Protein AF-A0A210PXT1-F1 (afdb_monomer)

Sequence (101 aa):
MAHCMPWRAMYTRAWRTLQIRGLINPQAPVPDSPDMTMDMLFHEAVKVSDPARVSEYKHRFLIGMYRTLDKQLLERFRQYVLPDCRLFGYDDRPSYLFDRI

pLDDT: mean 89.42, std 8.66, range [41.44, 97.38]

Mean predicted aligned error: 5.88 Å

Structure (mmCIF, N/CA/C/O backbone):
data_AF-A0A210PXT1-F1
#
_entry.id   AF-A0A210PXT1-F1
#
loop_
_atom_site.group_PDB
_atom_site.id
_atom_site.type_symbol
_atom_site.label_atom_id
_atom_site.label_alt_id
_atom_site.label_c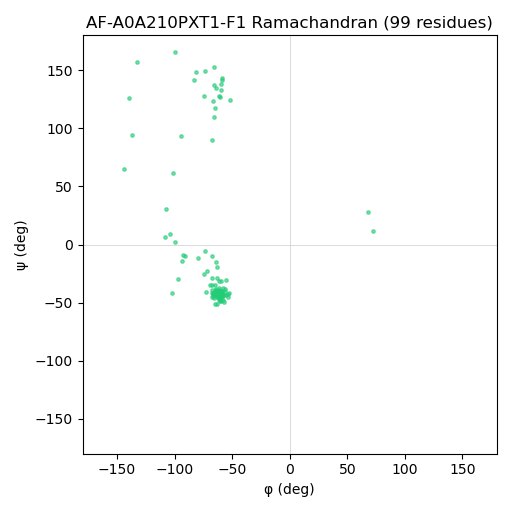omp_id
_atom_site.label_asym_id
_atom_site.label_entity_id
_atom_site.label_seq_id
_atom_site.pdbx_PDB_ins_code
_atom_site.Cartn_x
_atom_site.Cartn_y
_atom_site.Cartn_z
_atom_site.occupancy
_atom_site.B_iso_or_equiv
_atom_site.auth_seq_id
_atom_site.auth_comp_id
_atom_site.auth_asym_id
_atom_site.auth_atom_id
_atom_site.pdbx_PDB_model_num
ATOM 1 N N . MET A 1 1 ? -15.775 -12.189 -30.165 1.00 41.44 1 MET A N 1
ATOM 2 C CA . MET A 1 1 ? -14.307 -12.050 -30.276 1.00 41.44 1 MET A CA 1
ATOM 3 C C . MET A 1 1 ? -13.784 -11.631 -28.914 1.00 41.44 1 MET A C 1
ATOM 5 O O . MET A 1 1 ? -14.243 -10.617 -28.405 1.00 41.44 1 MET A O 1
ATOM 9 N N . ALA A 1 2 ? -12.938 -12.438 -28.272 1.00 55.09 2 ALA A N 1
ATOM 10 C CA . ALA A 1 2 ? -12.368 -12.076 -26.977 1.00 55.09 2 ALA A CA 1
ATOM 11 C C . ALA A 1 2 ? -11.477 -10.838 -27.160 1.00 55.09 2 ALA A C 1
ATOM 13 O O . ALA A 1 2 ? -10.512 -10.884 -27.920 1.00 55.09 2 ALA A O 1
ATOM 14 N N . HIS A 1 3 ? -11.820 -9.723 -26.513 1.00 60.50 3 HIS A N 1
ATOM 15 C CA . HIS A 1 3 ? -10.947 -8.554 -26.447 1.00 60.50 3 HIS A CA 1
ATOM 16 C C . HIS A 1 3 ? -9.721 -8.918 -25.603 1.00 60.50 3 HIS A C 1
ATOM 18 O O . HIS A 1 3 ? -9.730 -8.785 -24.380 1.00 60.50 3 HIS A O 1
ATOM 24 N N . CYS A 1 4 ? -8.677 -9.433 -26.250 1.00 78.31 4 CYS A N 1
ATOM 25 C CA . CYS A 1 4 ? -7.404 -9.682 -25.590 1.00 78.31 4 CYS A CA 1
ATOM 26 C C . CYS A 1 4 ? -6.797 -8.349 -25.136 1.00 78.31 4 CYS A C 1
ATOM 28 O O .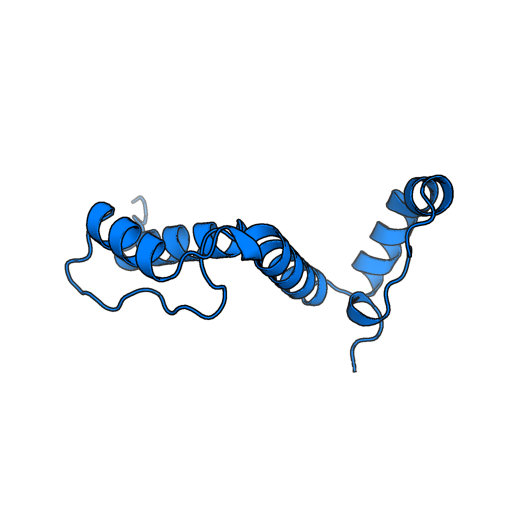 CYS A 1 4 ? -6.798 -7.354 -25.863 1.00 78.31 4 CYS A O 1
ATOM 30 N N . MET A 1 5 ? -6.300 -8.333 -23.904 1.00 83.69 5 MET A N 1
ATOM 31 C CA . MET A 1 5 ? -5.643 -7.174 -23.313 1.00 83.69 5 MET A CA 1
ATOM 32 C C . MET A 1 5 ? -4.328 -6.861 -24.039 1.00 83.69 5 MET A C 1
ATOM 34 O O . MET A 1 5 ? -3.554 -7.790 -24.264 1.00 83.69 5 MET A O 1
ATOM 38 N N . PRO A 1 6 ? -4.008 -5.586 -24.333 1.00 87.31 6 PRO A N 1
ATOM 39 C CA . PRO A 1 6 ? -2.681 -5.222 -24.825 1.00 87.31 6 PRO A CA 1
ATOM 40 C C . PRO A 1 6 ? -1.587 -5.628 -23.827 1.00 87.31 6 PRO A C 1
ATOM 42 O O . PRO A 1 6 ? -1.756 -5.428 -22.620 1.00 87.31 6 PRO A O 1
ATOM 45 N N . TRP A 1 7 ? -0.436 -6.115 -24.303 1.00 85.56 7 TRP A N 1
ATOM 46 C CA . TRP A 1 7 ? 0.644 -6.573 -23.414 1.00 85.56 7 TRP A CA 1
ATOM 47 C C . TRP A 1 7 ? 1.125 -5.514 -22.429 1.00 85.56 7 TRP A C 1
ATOM 49 O O . TRP A 1 7 ? 1.287 -5.794 -21.243 1.00 85.56 7 TRP A O 1
ATOM 59 N N . ARG A 1 8 ? 1.229 -4.260 -22.869 1.00 86.25 8 ARG A N 1
ATOM 60 C CA . ARG A 1 8 ? 1.583 -3.140 -21.987 1.00 86.25 8 ARG A CA 1
ATOM 61 C C . ARG A 1 8 ? 0.614 -2.983 -20.809 1.00 86.25 8 ARG A C 1
ATOM 63 O O . ARG A 1 8 ? 1.040 -2.694 -19.690 1.00 86.25 8 ARG A O 1
ATOM 70 N N . ALA A 1 9 ? -0.681 -3.208 -21.034 1.00 88.50 9 ALA A N 1
ATOM 71 C CA . ALA A 1 9 ? -1.682 -3.161 -19.971 1.00 88.50 9 ALA A CA 1
ATOM 72 C C . ALA A 1 9 ? -1.527 -4.337 -18.990 1.00 88.50 9 ALA A C 1
ATOM 74 O O . ALA A 1 9 ? -1.700 -4.144 -17.785 1.00 88.50 9 ALA A O 1
ATOM 75 N N . MET A 1 10 ? -1.131 -5.522 -19.470 1.00 89.38 10 MET A N 1
ATOM 76 C CA . MET A 1 10 ? -0.781 -6.659 -18.610 1.00 89.38 10 MET A CA 1
ATOM 77 C C . MET A 1 10 ? 0.436 -6.343 -17.727 1.00 89.38 10 MET A C 1
ATOM 79 O O . MET A 1 10 ? 0.346 -6.487 -16.507 1.00 89.38 10 MET A O 1
ATOM 83 N N . TYR A 1 11 ? 1.541 -5.852 -18.298 1.00 91.19 11 TYR A N 1
ATOM 84 C CA . TYR A 1 11 ? 2.746 -5.508 -17.528 1.00 91.19 11 TYR A CA 1
ATOM 85 C C . TYR A 1 11 ? 2.487 -4.397 -16.508 1.00 91.19 11 TYR A C 1
ATOM 87 O O . TYR A 1 11 ? 2.906 -4.495 -15.356 1.00 91.19 11 TYR A O 1
ATOM 95 N N . THR A 1 12 ? 1.695 -3.390 -16.885 1.00 91.44 12 THR A N 1
ATOM 96 C CA . THR A 1 12 ? 1.259 -2.329 -15.965 1.00 91.44 12 THR A CA 1
ATOM 97 C C . THR A 1 12 ? 0.496 -2.905 -14.772 1.00 91.44 12 THR A C 1
ATOM 99 O O . THR A 1 12 ? 0.730 -2.507 -13.631 1.00 91.44 12 THR A O 1
ATOM 102 N N . ARG A 1 13 ? -0.400 -3.874 -15.000 1.00 91.62 13 ARG A N 1
ATOM 103 C CA . ARG A 1 13 ? -1.136 -4.553 -13.922 1.00 91.62 13 ARG A CA 1
ATOM 104 C C . ARG A 1 13 ? -0.225 -5.395 -13.038 1.00 91.62 13 ARG A C 1
ATOM 106 O O . ARG A 1 13 ? -0.387 -5.365 -11.817 1.00 91.62 13 ARG A O 1
ATOM 113 N N . ALA A 1 14 ? 0.726 -6.120 -13.624 1.00 92.94 14 ALA A N 1
ATOM 114 C CA . ALA A 1 14 ? 1.712 -6.885 -12.868 1.00 92.94 14 ALA A CA 1
ATOM 115 C C . ALA A 1 14 ? 2.541 -5.961 -11.961 1.00 92.94 14 ALA A C 1
ATOM 117 O O . ALA A 1 14 ? 2.600 -6.187 -10.753 1.00 92.94 14 ALA A O 1
ATOM 118 N N . TRP A 1 15 ? 3.061 -4.855 -12.501 1.00 94.75 15 TRP A N 1
ATOM 119 C CA . TRP A 1 15 ? 3.795 -3.845 -11.733 1.00 94.75 15 TRP A CA 1
ATOM 120 C C . TRP A 1 15 ? 2.962 -3.254 -10.596 1.00 94.75 15 TRP A C 1
ATOM 122 O O . TRP A 1 15 ? 3.395 -3.220 -9.445 1.00 94.75 15 TRP A O 1
ATOM 132 N N . ARG A 1 16 ? 1.718 -2.854 -10.891 1.00 92.38 16 ARG A N 1
ATOM 133 C CA . ARG A 1 16 ? 0.793 -2.344 -9.873 1.00 92.38 16 ARG A CA 1
ATOM 134 C C . ARG A 1 16 ? 0.572 -3.372 -8.776 1.00 92.38 16 ARG A C 1
ATOM 136 O O . ARG A 1 16 ? 0.645 -3.010 -7.612 1.00 92.38 16 ARG A O 1
ATOM 143 N N . THR A 1 17 ? 0.391 -4.645 -9.119 1.00 93.25 17 THR A N 1
ATOM 144 C CA . THR A 1 17 ? 0.219 -5.729 -8.139 1.00 93.25 17 THR A CA 1
ATOM 145 C C . THR A 1 17 ? 1.417 -5.841 -7.193 1.00 93.25 17 THR A C 1
ATOM 147 O O . THR A 1 17 ? 1.224 -6.020 -5.990 1.00 93.25 17 THR A O 1
ATOM 150 N N . LEU A 1 18 ? 2.644 -5.687 -7.700 1.00 93.50 18 LEU A N 1
ATOM 151 C CA . LEU A 1 18 ? 3.849 -5.658 -6.865 1.00 93.50 18 LEU A CA 1
ATOM 152 C C . LEU A 1 18 ? 3.848 -4.453 -5.908 1.00 93.50 18 LEU A C 1
ATOM 154 O O . LEU A 1 18 ? 4.178 -4.617 -4.733 1.00 93.50 18 LEU A O 1
ATOM 158 N N . GLN A 1 19 ? 3.395 -3.280 -6.367 1.00 92.94 19 GLN A N 1
ATOM 159 C CA . GLN A 1 19 ? 3.226 -2.089 -5.519 1.00 92.94 19 GLN A CA 1
ATOM 160 C C . GLN A 1 19 ? 2.164 -2.298 -4.431 1.00 92.94 19 GLN A C 1
ATOM 162 O O . GLN A 1 19 ? 2.414 -1.967 -3.276 1.00 92.94 19 GLN A O 1
ATOM 167 N N . ILE A 1 20 ? 1.011 -2.900 -4.762 1.00 90.81 20 ILE A N 1
ATOM 168 C CA . ILE A 1 20 ? -0.057 -3.208 -3.784 1.00 90.81 20 ILE A CA 1
ATOM 169 C C . ILE A 1 20 ? 0.475 -4.109 -2.668 1.00 90.81 20 ILE A C 1
ATOM 171 O O . ILE A 1 20 ? 0.158 -3.931 -1.493 1.00 90.81 20 ILE A O 1
ATOM 175 N N . ARG A 1 21 ? 1.293 -5.097 -3.042 1.00 90.94 21 ARG A N 1
ATOM 176 C CA . ARG A 1 21 ? 1.898 -6.046 -2.102 1.00 90.94 21 ARG A CA 1
ATOM 177 C C . ARG A 1 21 ? 3.031 -5.432 -1.273 1.00 90.94 21 ARG A C 1
ATOM 179 O O . ARG A 1 21 ? 3.525 -6.105 -0.375 1.00 90.94 21 ARG A O 1
ATOM 186 N N . GLY A 1 22 ? 3.423 -4.189 -1.557 1.00 91.81 22 GLY A N 1
ATOM 187 C CA . GLY A 1 22 ? 4.535 -3.500 -0.907 1.00 91.81 22 GLY A CA 1
ATOM 188 C C . GLY A 1 22 ? 5.911 -4.022 -1.320 1.00 91.81 22 GLY A C 1
ATOM 189 O O . GLY A 1 22 ? 6.894 -3.681 -0.679 1.00 91.81 22 GLY A O 1
ATOM 190 N N . LEU A 1 23 ? 6.001 -4.852 -2.365 1.00 92.81 23 LEU A N 1
ATOM 191 C CA . LEU A 1 23 ? 7.261 -5.483 -2.782 1.00 92.81 23 LEU A CA 1
ATOM 192 C C . LEU A 1 23 ? 8.201 -4.505 -3.486 1.00 92.81 23 LEU A C 1
ATOM 194 O O . LEU A 1 23 ? 9.412 -4.699 -3.482 1.00 92.81 23 LEU A O 1
ATOM 198 N N . ILE A 1 24 ? 7.638 -3.462 -4.089 1.00 93.31 24 ILE A N 1
ATOM 199 C CA . ILE A 1 24 ? 8.384 -2.412 -4.771 1.00 93.31 24 ILE A CA 1
ATOM 200 C C . ILE A 1 24 ? 7.867 -1.043 -4.352 1.00 93.31 24 ILE A C 1
ATOM 202 O O . ILE A 1 24 ? 6.713 -0.905 -3.934 1.00 93.31 24 ILE A O 1
ATOM 206 N N . ASN A 1 25 ? 8.718 -0.029 -4.494 1.00 90.38 25 ASN A N 1
ATOM 207 C CA . ASN A 1 25 ? 8.389 1.347 -4.150 1.00 90.38 25 ASN A CA 1
ATOM 208 C C . ASN A 1 25 ? 7.065 1.803 -4.827 1.00 90.38 25 ASN A C 1
ATOM 210 O O . ASN A 1 25 ? 6.950 1.754 -6.060 1.00 90.38 25 ASN A O 1
ATOM 214 N N . PRO A 1 26 ? 6.060 2.291 -4.064 1.00 88.12 26 PRO A N 1
ATOM 215 C CA . PRO A 1 26 ? 4.770 2.714 -4.616 1.00 88.12 26 PRO A CA 1
ATOM 216 C C . PRO A 1 26 ? 4.852 3.902 -5.588 1.00 88.12 26 PRO A C 1
ATOM 218 O O . PRO A 1 26 ? 3.914 4.135 -6.349 1.00 88.12 26 PRO A O 1
ATOM 221 N N . GLN A 1 27 ? 5.946 4.670 -5.552 1.00 88.75 27 GLN A N 1
ATOM 222 C CA . GLN A 1 27 ? 6.211 5.788 -6.461 1.00 88.75 27 GLN A CA 1
ATOM 223 C C . GLN A 1 27 ? 7.028 5.383 -7.694 1.00 88.75 27 GLN A C 1
ATOM 225 O O . GLN A 1 27 ? 7.165 6.195 -8.607 1.00 88.75 27 GLN A O 1
ATOM 230 N N . ALA A 1 28 ? 7.561 4.159 -7.750 1.00 91.75 28 ALA A N 1
ATOM 231 C CA . ALA A 1 28 ? 8.347 3.723 -8.897 1.00 91.75 28 ALA A CA 1
ATOM 232 C C . ALA A 1 28 ? 7.457 3.629 -10.154 1.00 91.75 28 ALA A C 1
ATOM 234 O O . ALA A 1 28 ? 6.436 2.924 -10.132 1.00 91.75 28 ALA A O 1
ATOM 235 N N . PRO A 1 29 ? 7.798 4.330 -11.249 1.00 91.56 29 PRO A N 1
ATOM 236 C CA . PRO A 1 29 ? 7.052 4.214 -12.491 1.00 91.56 29 PRO A CA 1
ATOM 237 C C . PRO A 1 29 ? 7.213 2.806 -13.070 1.00 91.56 29 PRO A C 1
ATOM 239 O O . PRO A 1 29 ? 8.219 2.139 -12.836 1.00 91.56 29 PRO A O 1
ATOM 242 N N . VAL A 1 30 ? 6.214 2.361 -13.836 1.00 90.31 30 VAL A N 1
ATOM 243 C CA . VAL A 1 30 ? 6.385 1.170 -14.681 1.00 90.31 30 VAL A CA 1
ATOM 244 C C . VAL A 1 30 ? 7.533 1.476 -15.648 1.00 90.31 30 VAL A C 1
ATOM 246 O O . VAL A 1 30 ? 7.520 2.572 -16.218 1.00 90.31 30 VAL A O 1
ATOM 249 N N . PRO A 1 31 ? 8.508 0.573 -15.845 1.00 89.38 31 PRO A N 1
ATOM 250 C CA . PRO A 1 31 ? 9.595 0.847 -16.772 1.00 89.38 31 PRO A CA 1
ATOM 251 C C . PRO A 1 31 ? 9.035 1.084 -18.183 1.00 89.38 31 PRO A C 1
ATOM 253 O O . PRO A 1 31 ? 8.099 0.406 -18.614 1.00 89.38 31 PRO A O 1
ATOM 256 N N . ASP A 1 32 ? 9.565 2.075 -18.895 1.00 82.38 32 ASP A N 1
ATOM 257 C CA . ASP A 1 32 ? 9.070 2.420 -20.227 1.00 82.38 32 ASP A CA 1
ATOM 258 C C . ASP A 1 32 ? 9.914 1.706 -21.283 1.00 82.38 32 ASP A C 1
ATOM 260 O O . ASP A 1 32 ? 10.995 2.156 -21.655 1.00 82.38 32 ASP A O 1
ATOM 264 N N . SER A 1 33 ? 9.454 0.529 -21.707 1.00 81.44 33 SER A N 1
ATOM 265 C CA . SER A 1 33 ? 10.109 -0.254 -22.753 1.00 81.44 33 SER A CA 1
ATOM 266 C C . SER A 1 33 ? 9.063 -0.870 -23.688 1.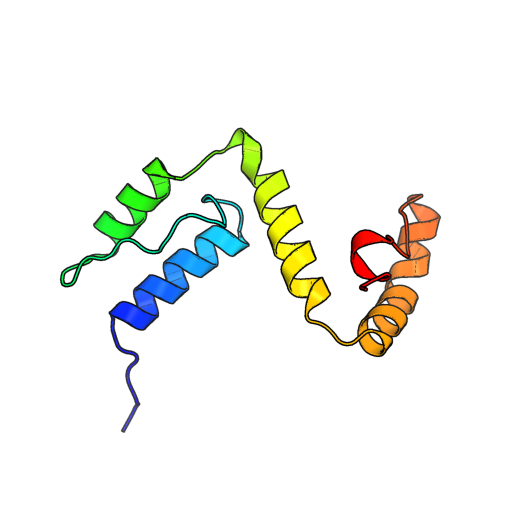00 81.44 33 SER A C 1
ATOM 268 O O . SER A 1 33 ? 8.141 -1.536 -23.202 1.00 81.44 33 SER A O 1
ATOM 270 N N . PRO A 1 34 ? 9.169 -0.649 -25.013 1.00 72.69 34 PRO A N 1
ATOM 271 C CA . PRO A 1 34 ? 8.229 -1.198 -25.990 1.00 72.69 34 PRO A CA 1
ATOM 272 C C . PRO A 1 34 ? 8.317 -2.729 -26.110 1.00 72.69 34 PRO A C 1
ATOM 274 O O . PRO A 1 34 ? 7.291 -3.362 -26.343 1.00 72.69 34 PRO A O 1
ATOM 277 N N . ASP A 1 35 ? 9.492 -3.314 -25.850 1.00 82.50 35 ASP A N 1
ATOM 278 C CA . ASP A 1 35 ? 9.770 -4.758 -25.956 1.00 82.50 35 ASP A CA 1
ATOM 279 C C . ASP A 1 35 ? 9.924 -5.428 -24.581 1.00 82.50 35 ASP A C 1
ATOM 281 O O . ASP A 1 35 ? 10.685 -6.378 -24.391 1.00 82.50 35 ASP A O 1
ATOM 285 N N . MET A 1 36 ? 9.218 -4.903 -23.581 1.00 84.44 36 MET A N 1
ATOM 286 C CA . MET A 1 36 ? 9.295 -5.407 -22.217 1.00 84.44 36 MET A CA 1
ATOM 287 C C . MET A 1 36 ? 8.852 -6.870 -22.122 1.00 84.44 36 MET A C 1
ATOM 289 O O . MET A 1 36 ? 7.733 -7.219 -22.490 1.00 84.44 36 MET A O 1
ATOM 293 N N . THR A 1 37 ? 9.700 -7.704 -21.525 1.00 89.19 37 THR A N 1
ATOM 294 C CA . THR A 1 37 ? 9.356 -9.070 -21.113 1.00 89.19 37 THR A CA 1
ATOM 295 C C . THR A 1 37 ? 9.043 -9.129 -19.614 1.00 89.19 37 THR A C 1
ATOM 297 O O . THR A 1 37 ? 9.354 -8.204 -18.858 1.00 89.19 37 THR A O 1
ATOM 300 N N . MET A 1 38 ? 8.441 -10.233 -19.149 1.00 86.00 38 MET A N 1
ATOM 301 C CA . MET A 1 38 ? 8.215 -10.443 -17.708 1.00 86.00 38 MET A CA 1
ATOM 302 C C . MET A 1 38 ? 9.528 -10.489 -16.917 1.00 86.00 38 MET A C 1
ATOM 304 O O . MET A 1 38 ? 9.587 -9.945 -15.818 1.00 86.00 38 MET A O 1
ATOM 308 N N . ASP A 1 39 ? 10.582 -11.086 -17.473 1.00 90.44 39 ASP A N 1
ATOM 309 C CA . ASP A 1 39 ? 11.879 -11.189 -16.796 1.00 90.44 39 ASP A CA 1
ATOM 310 C C . ASP A 1 39 ? 12.533 -9.817 -16.631 1.00 90.44 39 ASP A C 1
ATOM 312 O O . ASP A 1 39 ? 13.029 -9.489 -15.553 1.00 90.44 39 ASP A O 1
ATOM 316 N N . MET A 1 40 ? 12.457 -8.970 -17.664 1.00 90.56 40 MET A N 1
ATOM 317 C CA . MET A 1 40 ? 12.906 -7.579 -17.578 1.00 90.56 40 MET A CA 1
ATOM 318 C C . MET A 1 40 ? 12.103 -6.801 -16.531 1.00 90.56 40 MET A C 1
ATOM 320 O O . MET A 1 40 ? 12.690 -6.083 -15.725 1.00 90.56 40 MET A O 1
ATOM 324 N N . LEU A 1 41 ? 10.777 -6.983 -16.489 1.00 91.62 41 LEU A N 1
ATOM 325 C CA . LEU A 1 41 ? 9.922 -6.358 -15.477 1.00 91.62 41 LEU A CA 1
ATOM 326 C C . LEU A 1 41 ? 10.343 -6.765 -14.058 1.00 91.62 41 LEU A C 1
ATOM 328 O O . LEU A 1 41 ? 10.433 -5.910 -13.179 1.00 91.62 41 LEU A O 1
ATOM 332 N N . PHE A 1 42 ? 10.609 -8.052 -13.820 1.00 90.88 42 PHE A N 1
ATOM 333 C CA . PHE A 1 42 ? 11.057 -8.524 -12.510 1.00 90.88 42 PHE A CA 1
ATOM 334 C C . PHE A 1 42 ? 12.454 -8.023 -12.160 1.00 90.88 42 PHE A C 1
ATOM 336 O O . PHE A 1 42 ? 12.681 -7.631 -11.019 1.00 90.88 42 PHE A O 1
ATOM 343 N N . HIS A 1 43 ? 13.368 -7.973 -13.126 1.00 92.88 43 HIS A N 1
ATOM 344 C CA . HIS A 1 43 ? 14.693 -7.406 -12.912 1.00 92.88 43 HIS A CA 1
ATOM 345 C C . HIS A 1 43 ? 14.615 -5.934 -12.482 1.00 92.88 43 HIS A C 1
ATOM 347 O O . HIS A 1 43 ? 15.253 -5.539 -11.506 1.00 92.88 43 HIS A O 1
ATOM 353 N N . GLU A 1 44 ? 13.775 -5.135 -13.144 1.00 93.69 44 GLU A N 1
ATOM 354 C CA . GLU A 1 44 ? 13.513 -3.753 -12.731 1.00 93.69 44 GLU A CA 1
ATOM 355 C C . GLU A 1 44 ? 12.832 -3.680 -11.361 1.00 93.69 44 GLU A C 1
ATOM 357 O O . GLU A 1 44 ? 13.188 -2.836 -10.541 1.00 93.69 44 GLU A O 1
ATOM 362 N N . ALA A 1 45 ? 11.907 -4.597 -11.064 1.00 92.88 45 ALA A N 1
ATOM 363 C CA . ALA A 1 45 ? 11.248 -4.664 -9.765 1.00 92.88 45 ALA A CA 1
ATOM 364 C C . ALA A 1 45 ? 12.251 -4.886 -8.622 1.00 92.88 45 ALA A C 1
ATOM 366 O O . ALA A 1 45 ? 12.124 -4.242 -7.584 1.00 92.88 45 ALA A O 1
ATOM 367 N N . VAL A 1 46 ? 13.275 -5.729 -8.810 1.00 93.12 46 VAL A N 1
ATOM 368 C CA . VAL A 1 46 ? 14.327 -5.931 -7.798 1.00 93.12 46 VAL A CA 1
ATOM 369 C C . VAL A 1 46 ? 15.070 -4.625 -7.502 1.00 93.12 46 VAL A C 1
ATOM 371 O O . VAL A 1 46 ? 15.292 -4.311 -6.333 1.00 93.12 46 VAL A O 1
ATOM 374 N N . LYS A 1 47 ? 15.392 -3.822 -8.524 1.00 93.19 47 LYS A N 1
ATOM 375 C CA . LYS A 1 47 ? 16.126 -2.550 -8.353 1.00 93.19 47 LYS A CA 1
ATOM 376 C C . LYS A 1 47 ? 15.378 -1.534 -7.494 1.00 93.19 47 LYS A C 1
ATOM 378 O O . LYS A 1 47 ? 16.005 -0.731 -6.813 1.00 93.19 47 LYS A O 1
ATOM 383 N N . VAL A 1 48 ? 14.048 -1.556 -7.545 1.00 92.75 48 VAL A N 1
ATOM 384 C CA . VAL A 1 48 ? 13.178 -0.643 -6.787 1.00 92.75 48 VAL A CA 1
ATOM 385 C C . VAL A 1 48 ? 12.522 -1.308 -5.572 1.00 92.75 48 VAL A C 1
ATOM 387 O O . VAL A 1 48 ? 11.619 -0.725 -4.960 1.00 92.75 48 VAL A O 1
ATOM 390 N N . SER A 1 49 ? 12.937 -2.533 -5.244 1.00 91.75 49 SER A N 1
ATOM 391 C CA . SER A 1 49 ? 12.479 -3.257 -4.063 1.00 91.75 49 SER A CA 1
ATOM 392 C C . SER A 1 49 ? 13.263 -2.827 -2.830 1.00 91.75 49 SER A C 1
ATOM 394 O O . SER A 1 49 ? 14.469 -2.597 -2.887 1.00 91.75 49 SER A O 1
ATOM 396 N N . ASP 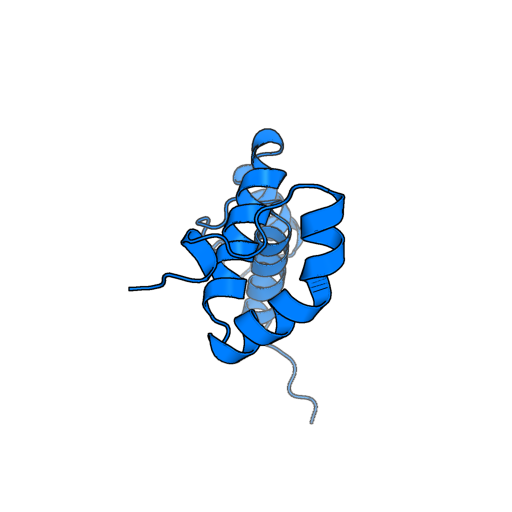A 1 50 ? 12.561 -2.731 -1.707 1.00 93.56 50 ASP A N 1
ATOM 397 C CA . ASP A 1 50 ? 13.165 -2.471 -0.404 1.00 93.56 50 ASP A CA 1
ATOM 398 C C . ASP A 1 50 ? 12.507 -3.399 0.629 1.00 93.56 50 ASP A C 1
ATOM 400 O O . ASP A 1 50 ? 11.432 -3.081 1.156 1.00 93.56 50 ASP A O 1
ATOM 404 N N . PRO A 1 51 ? 13.112 -4.572 0.904 1.00 90.75 51 PRO A N 1
ATOM 405 C CA . PRO A 1 51 ? 12.570 -5.550 1.842 1.00 90.75 51 PRO A CA 1
ATOM 406 C C . PRO A 1 51 ? 12.310 -4.985 3.244 1.00 90.75 51 PRO A C 1
ATOM 408 O O . PRO A 1 51 ? 11.371 -5.421 3.911 1.00 90.75 51 PRO A O 1
ATOM 411 N N . ALA A 1 52 ? 13.094 -3.995 3.684 1.00 94.69 52 ALA A N 1
ATOM 412 C CA . ALA A 1 52 ? 12.936 -3.387 5.002 1.00 94.69 52 ALA A CA 1
ATOM 413 C C . ALA A 1 52 ? 11.675 -2.509 5.093 1.00 94.69 52 ALA A C 1
ATOM 415 O O . ALA A 1 52 ? 11.142 -2.297 6.182 1.00 94.69 52 ALA A O 1
ATOM 416 N N . ARG A 1 53 ? 11.162 -2.030 3.953 1.00 93.44 53 ARG A N 1
ATOM 417 C CA . ARG A 1 53 ? 10.027 -1.096 3.877 1.00 93.44 53 ARG A CA 1
ATOM 418 C C . ARG A 1 53 ? 8.740 -1.724 3.361 1.00 93.44 53 ARG A C 1
ATOM 420 O O . ARG A 1 53 ? 7.744 -1.021 3.205 1.00 93.44 53 ARG A O 1
ATOM 427 N N . VAL A 1 54 ? 8.702 -3.043 3.164 1.00 93.25 54 VAL A N 1
ATOM 428 C CA . VAL A 1 54 ? 7.514 -3.748 2.642 1.00 93.25 54 VAL A CA 1
ATOM 429 C C . VAL A 1 54 ? 6.260 -3.444 3.462 1.00 93.25 54 VAL A C 1
ATOM 431 O O . VAL A 1 54 ? 5.207 -3.137 2.900 1.00 93.25 54 VAL A O 1
ATOM 434 N N . SER A 1 55 ? 6.374 -3.487 4.795 1.00 91.88 55 SER A N 1
ATOM 435 C CA . SER A 1 55 ? 5.257 -3.185 5.698 1.00 91.88 55 SER A CA 1
ATOM 436 C C . SER A 1 55 ? 4.768 -1.743 5.533 1.00 91.88 55 SER A C 1
ATOM 438 O O . SER A 1 55 ? 3.570 -1.504 5.380 1.00 91.88 55 SER A O 1
ATOM 440 N N . GLU A 1 56 ? 5.699 -0.788 5.465 1.00 94.25 56 GLU A N 1
ATOM 441 C CA . GLU A 1 56 ? 5.408 0.633 5.258 1.00 94.25 56 GLU A CA 1
ATOM 442 C C . GLU A 1 56 ? 4.709 0.874 3.911 1.00 94.25 56 GLU A C 1
ATOM 444 O O . GLU A 1 56 ? 3.674 1.539 3.848 1.00 94.25 56 GLU A O 1
ATOM 449 N N . TYR A 1 57 ? 5.236 0.302 2.826 1.00 93.62 57 TYR A N 1
ATOM 450 C CA . TYR A 1 57 ? 4.685 0.452 1.480 1.00 93.62 57 TYR A CA 1
ATOM 451 C C . TYR A 1 57 ? 3.284 -0.134 1.371 1.00 93.62 57 TYR A C 1
ATOM 453 O O . TYR A 1 57 ? 2.378 0.528 0.856 1.00 93.62 57 TYR A O 1
ATOM 461 N N . LYS A 1 58 ? 3.083 -1.338 1.914 1.00 91.81 58 LYS A N 1
ATOM 462 C CA . LYS A 1 58 ? 1.769 -1.976 1.973 1.00 91.81 58 LYS A CA 1
ATOM 463 C C . LYS A 1 58 ? 0.788 -1.133 2.787 1.00 91.81 58 LYS A C 1
ATOM 465 O O . LYS A 1 58 ? -0.332 -0.899 2.336 1.00 91.81 58 LYS A O 1
ATOM 470 N N . HIS A 1 59 ? 1.205 -0.641 3.952 1.00 90.50 59 HIS A N 1
ATOM 471 C CA . HIS A 1 59 ? 0.373 0.197 4.812 1.00 90.50 59 HIS A CA 1
ATOM 472 C C . HIS A 1 59 ? -0.049 1.492 4.104 1.00 90.50 59 HIS A C 1
ATOM 474 O O . HIS A 1 59 ? -1.239 1.799 4.029 1.00 90.50 59 HIS A O 1
ATOM 480 N N . ARG A 1 60 ? 0.902 2.206 3.489 1.00 89.94 60 ARG A N 1
ATOM 481 C CA . ARG A 1 60 ? 0.635 3.432 2.726 1.00 89.94 60 ARG A CA 1
ATOM 482 C C . ARG A 1 60 ? -0.315 3.187 1.555 1.00 89.94 60 ARG A C 1
ATOM 484 O O . ARG A 1 60 ? -1.203 4.004 1.309 1.00 89.94 60 ARG A O 1
ATOM 491 N N . PHE A 1 61 ? -0.143 2.076 0.842 1.00 89.12 61 PHE A N 1
ATOM 492 C CA . PHE A 1 61 ? -1.015 1.720 -0.272 1.00 89.12 61 PHE A CA 1
ATOM 493 C C . PHE A 1 61 ? -2.445 1.428 0.196 1.00 89.12 61 PHE A C 1
ATOM 495 O O . PHE A 1 61 ? -3.397 1.963 -0.371 1.00 89.12 61 PHE A O 1
ATOM 502 N N . LEU A 1 62 ? -2.600 0.643 1.267 1.00 88.62 62 LEU A N 1
ATOM 503 C CA . LEU A 1 62 ? -3.905 0.355 1.862 1.00 88.62 62 LEU A CA 1
ATOM 504 C C . LEU A 1 62 ? -4.597 1.632 2.342 1.00 88.62 62 LEU A C 1
ATOM 506 O O . LEU A 1 62 ? -5.773 1.816 2.044 1.00 88.62 62 LEU A O 1
ATOM 510 N N . ILE A 1 63 ? -3.877 2.545 3.003 1.00 90.31 63 ILE A N 1
ATOM 511 C CA . ILE A 1 63 ? -4.426 3.857 3.372 1.00 90.31 63 ILE A CA 1
ATOM 512 C C . ILE A 1 63 ? -4.925 4.594 2.131 1.00 90.31 63 ILE A C 1
ATOM 514 O O . ILE A 1 63 ? -6.056 5.072 2.121 1.00 90.31 63 ILE A O 1
ATOM 518 N N . GLY A 1 64 ? -4.107 4.665 1.078 1.00 88.19 64 GLY A N 1
ATOM 519 C CA . GLY A 1 64 ? -4.484 5.299 -0.184 1.00 88.19 64 GLY A CA 1
ATOM 520 C C . GLY A 1 64 ? -5.763 4.708 -0.782 1.00 88.19 64 GLY A C 1
ATOM 521 O O . GLY A 1 64 ? -6.645 5.461 -1.182 1.00 88.19 64 GLY A O 1
ATOM 522 N N . MET A 1 65 ? -5.898 3.380 -0.774 1.00 88.00 65 MET A N 1
ATOM 523 C CA . MET A 1 65 ? -7.110 2.689 -1.220 1.00 88.00 65 MET A CA 1
ATOM 524 C C . MET A 1 65 ? -8.323 2.997 -0.346 1.00 88.00 65 MET A C 1
ATOM 526 O O . MET A 1 65 ? -9.368 3.370 -0.861 1.00 88.00 65 MET A O 1
ATOM 530 N N . TYR A 1 66 ? -8.217 2.855 0.975 1.00 90.38 66 TYR A N 1
ATOM 531 C CA . TYR A 1 66 ? -9.351 3.126 1.859 1.00 90.38 66 TYR A CA 1
ATOM 532 C C . TYR A 1 66 ? -9.777 4.592 1.785 1.00 90.38 66 TYR A C 1
ATOM 534 O O . TYR A 1 66 ? -10.964 4.884 1.910 1.00 90.38 66 TYR A O 1
ATOM 542 N N . ARG A 1 67 ? -8.840 5.503 1.479 1.00 89.75 67 ARG A N 1
ATOM 543 C CA . ARG A 1 67 ? -9.108 6.919 1.203 1.00 89.75 67 ARG A CA 1
ATOM 544 C C . ARG A 1 67 ? -9.894 7.192 -0.083 1.00 89.75 67 ARG A C 1
ATOM 546 O O . ARG A 1 67 ? -10.320 8.328 -0.262 1.00 89.75 67 ARG A O 1
ATOM 553 N N . THR A 1 68 ? -10.119 6.215 -0.959 1.00 89.75 68 THR A N 1
ATOM 554 C CA . THR A 1 68 ? -11.013 6.385 -2.120 1.00 89.75 68 THR A CA 1
ATOM 555 C C . THR A 1 68 ? -12.444 5.939 -1.840 1.00 89.75 68 THR A C 1
ATOM 557 O O . THR A 1 68 ? -13.346 6.286 -2.598 1.00 89.75 68 THR A O 1
ATOM 560 N N . LEU A 1 69 ? -12.679 5.204 -0.747 1.00 90.25 69 LEU A N 1
ATOM 561 C CA . LEU A 1 69 ? -14.018 4.757 -0.373 1.00 90.25 69 LEU A CA 1
ATOM 562 C C . LEU A 1 69 ? -14.861 5.913 0.166 1.00 90.25 69 LEU A C 1
ATOM 564 O O . LEU A 1 69 ? -14.337 6.828 0.809 1.00 90.25 69 LEU A O 1
ATOM 568 N N . ASP A 1 70 ? -16.172 5.826 -0.049 1.00 92.50 70 ASP A N 1
ATOM 569 C CA . ASP A 1 70 ? -17.152 6.736 0.539 1.00 92.50 70 ASP A CA 1
ATOM 570 C C . ASP A 1 70 ? -17.096 6.718 2.081 1.00 92.50 70 ASP A C 1
ATOM 572 O O . ASP A 1 70 ? -16.887 5.675 2.711 1.00 92.50 70 ASP A O 1
ATOM 576 N N . LYS A 1 71 ? -17.303 7.886 2.698 1.00 90.88 71 LYS A N 1
ATOM 577 C CA . LYS A 1 71 ? -17.205 8.049 4.154 1.00 90.88 71 LYS A CA 1
ATOM 578 C C . LYS A 1 71 ? -18.280 7.250 4.891 1.00 90.88 71 LYS A C 1
ATOM 580 O O . LYS A 1 71 ? -17.974 6.648 5.917 1.00 90.88 71 LYS A O 1
ATOM 585 N N . GLN A 1 72 ? -19.511 7.196 4.381 1.00 92.50 72 GLN A N 1
ATOM 586 C CA . GLN A 1 72 ? -20.574 6.410 5.016 1.00 92.50 72 GLN A CA 1
ATOM 587 C C . GLN A 1 72 ? -20.276 4.912 4.925 1.00 92.50 72 GLN A C 1
ATOM 589 O O . GLN A 1 72 ? -20.586 4.157 5.846 1.00 92.50 72 GLN A O 1
ATOM 594 N N . LEU A 1 73 ? -19.663 4.457 3.828 1.00 93.50 73 LEU A N 1
ATOM 595 C CA . LEU A 1 73 ? -19.193 3.077 3.719 1.00 93.50 73 LEU A CA 1
ATOM 596 C C . LEU A 1 73 ? -18.099 2.760 4.750 1.00 93.50 73 LEU A C 1
ATOM 598 O O . LEU A 1 73 ? -18.180 1.716 5.395 1.00 93.50 73 LEU A O 1
ATOM 602 N N . LEU A 1 74 ? -17.128 3.654 4.953 1.00 93.19 74 LEU A N 1
ATOM 603 C CA . LEU A 1 74 ? -16.104 3.475 5.988 1.00 93.19 74 LEU A CA 1
ATOM 604 C C . LEU A 1 74 ? -16.689 3.454 7.403 1.00 93.19 74 LEU A C 1
ATOM 606 O O . LEU A 1 74 ? -16.308 2.601 8.198 1.00 93.19 74 LEU A O 1
ATOM 610 N N . GLU A 1 75 ? -17.635 4.341 7.718 1.00 94.31 75 GLU A N 1
ATOM 611 C CA . GLU A 1 75 ? -18.303 4.349 9.029 1.00 94.31 75 GLU A CA 1
ATOM 612 C C . GLU A 1 75 ? -19.129 3.072 9.254 1.00 94.31 75 GLU A C 1
ATOM 614 O O . GLU A 1 75 ? -19.154 2.541 10.363 1.00 94.31 75 GLU A O 1
ATOM 619 N N . ARG A 1 76 ? -19.750 2.510 8.206 1.00 94.81 76 ARG A N 1
ATOM 620 C CA . ARG A 1 76 ? -20.408 1.193 8.290 1.00 94.81 76 ARG A CA 1
ATOM 621 C C . ARG A 1 76 ? -19.410 0.065 8.516 1.00 94.81 76 ARG A C 1
ATOM 623 O O . ARG A 1 76 ? -19.652 -0.796 9.355 1.00 94.81 76 ARG A O 1
ATOM 630 N N . PHE A 1 77 ? -18.291 0.069 7.796 1.00 93.44 77 PHE A N 1
ATOM 631 C CA . PHE A 1 77 ? -17.238 -0.927 7.982 1.00 93.44 77 PHE A CA 1
ATOM 632 C C . PHE A 1 77 ? -16.644 -0.868 9.394 1.00 93.44 77 PHE A C 1
ATOM 634 O O . PHE A 1 77 ? -16.443 -1.906 10.018 1.00 93.44 77 PHE A O 1
ATOM 641 N N . ARG A 1 78 ? -16.459 0.339 9.941 1.00 94.81 78 ARG A N 1
ATOM 642 C CA . ARG A 1 78 ? -16.037 0.547 11.329 1.00 94.81 78 ARG A CA 1
ATOM 643 C C . ARG A 1 78 ? -16.935 -0.192 12.320 1.00 94.81 78 ARG A C 1
ATOM 645 O O . ARG A 1 78 ? -16.411 -0.825 13.224 1.00 94.81 78 ARG A O 1
ATOM 652 N N . GLN A 1 79 ? -18.259 -0.175 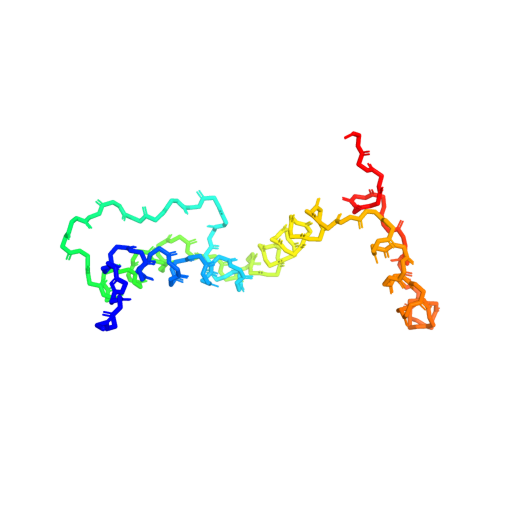12.137 1.00 96.56 79 GLN A N 1
ATOM 653 C CA . GLN A 1 79 ? -19.174 -0.904 13.031 1.00 96.56 79 GLN A CA 1
ATOM 654 C C . GLN A 1 79 ? -18.909 -2.415 13.055 1.00 96.56 79 GLN A C 1
ATOM 656 O O . GLN A 1 79 ? -19.102 -3.046 14.089 1.00 96.56 79 GLN A O 1
ATOM 661 N N . TYR A 1 80 ? -18.446 -2.988 11.941 1.00 95.62 80 TYR A N 1
ATOM 662 C CA . TYR A 1 80 ? -18.130 -4.412 11.847 1.00 95.62 80 TYR A CA 1
ATOM 663 C C . TYR A 1 80 ? -16.851 -4.780 12.612 1.00 95.62 80 TYR A C 1
ATOM 665 O O . TYR A 1 80 ? -16.818 -5.800 13.289 1.00 95.62 80 TYR A O 1
ATOM 673 N N . VAL A 1 81 ? -15.814 -3.938 12.539 1.00 94.69 81 VAL A N 1
ATOM 674 C CA . VAL A 1 81 ? -14.508 -4.193 13.184 1.00 94.69 81 VAL A CA 1
ATOM 675 C C . VAL A 1 81 ? -14.401 -3.634 14.606 1.00 94.69 81 VAL A C 1
ATOM 677 O O . VAL A 1 81 ? -13.455 -3.944 15.323 1.00 94.69 81 VAL A O 1
ATOM 680 N N . LEU A 1 82 ? -15.370 -2.822 15.041 1.00 96.44 82 LEU A N 1
ATOM 681 C CA . LEU A 1 82 ? -15.378 -2.165 16.349 1.00 96.44 82 LEU A CA 1
ATOM 682 C C . LEU A 1 82 ? -15.186 -3.123 17.542 1.00 96.44 82 LEU A C 1
ATOM 684 O O . LEU A 1 82 ? -14.442 -2.749 18.454 1.00 96.44 82 LEU A O 1
ATOM 688 N N . PRO A 1 83 ? -15.811 -4.322 17.588 1.00 97.12 83 PRO A N 1
ATOM 689 C CA . PRO A 1 83 ? -15.580 -5.265 18.682 1.00 97.12 83 PRO A CA 1
ATOM 690 C C . PRO A 1 83 ? -14.109 -5.675 18.788 1.00 97.12 83 PRO A C 1
ATOM 692 O O . PRO A 1 83 ? -13.542 -5.626 19.878 1.00 97.12 83 PRO A O 1
ATOM 695 N N . ASP A 1 84 ? -13.480 -5.984 17.652 1.00 97.31 84 ASP A N 1
ATOM 696 C CA . ASP A 1 84 ? -12.075 -6.383 17.589 1.00 97.31 84 ASP A CA 1
ATOM 697 C C . ASP A 1 84 ? -11.163 -5.210 17.957 1.00 97.31 84 ASP A C 1
ATOM 699 O O . ASP A 1 84 ? -10.262 -5.355 18.781 1.00 97.31 84 A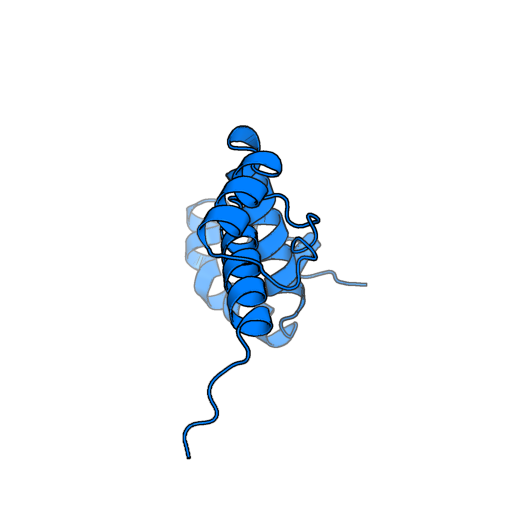SP A O 1
ATOM 703 N N . CYS A 1 85 ? -11.429 -4.013 17.422 1.00 96.00 85 CYS A N 1
ATOM 704 C CA . CYS A 1 85 ? -10.652 -2.823 17.760 1.00 96.00 85 CYS A CA 1
ATOM 705 C C . CYS A 1 85 ? -10.663 -2.546 19.268 1.00 96.00 85 CYS A C 1
ATOM 707 O O . CYS A 1 85 ? -9.611 -2.298 19.851 1.00 96.00 85 CYS A O 1
ATOM 709 N N . ARG A 1 86 ? -11.822 -2.661 19.928 1.00 95.44 86 ARG A N 1
ATOM 710 C CA . ARG A 1 86 ? -11.928 -2.493 21.386 1.00 95.44 86 ARG A CA 1
ATOM 711 C C . ARG A 1 86 ? -11.209 -3.595 22.154 1.00 95.44 86 ARG A C 1
ATOM 713 O O . ARG A 1 86 ? -10.540 -3.294 23.137 1.00 95.44 86 ARG A O 1
ATOM 720 N N . LEU A 1 87 ? -11.344 -4.847 21.714 1.00 97.19 87 LEU A N 1
ATOM 721 C CA . LEU A 1 87 ? -10.726 -5.998 22.370 1.00 97.19 87 LEU A CA 1
ATOM 722 C C . LEU A 1 87 ? -9.193 -5.916 22.351 1.00 97.19 87 LEU A C 1
ATOM 724 O O . LEU A 1 87 ? -8.549 -6.244 23.344 1.00 97.19 87 LEU A O 1
ATOM 728 N N . PHE A 1 88 ? -8.618 -5.458 21.239 1.00 97.38 88 PHE A N 1
ATOM 729 C CA . PHE A 1 88 ? -7.169 -5.387 21.038 1.00 97.38 88 PHE A CA 1
ATOM 730 C C . PHE A 1 88 ? -6.570 -3.988 21.267 1.00 97.38 88 PHE A C 1
ATOM 732 O O . PHE A 1 88 ? -5.365 -3.809 21.100 1.00 97.38 88 PHE A O 1
ATOM 739 N N . GLY A 1 89 ? -7.381 -2.998 21.659 1.00 94.81 89 GLY A N 1
ATOM 740 C CA . GLY A 1 89 ? -6.926 -1.625 21.907 1.00 94.81 89 GLY A CA 1
ATOM 741 C C . GLY A 1 89 ? -6.478 -0.874 20.647 1.00 94.81 89 GLY A C 1
ATOM 742 O O . GLY A 1 89 ? -5.618 0.002 20.730 1.00 94.81 89 GLY A O 1
ATOM 743 N N . TYR A 1 90 ? -7.023 -1.222 19.480 1.00 94.50 90 TYR A N 1
ATOM 744 C CA . TYR A 1 90 ? -6.765 -0.508 18.231 1.00 94.50 90 TYR A CA 1
ATOM 745 C C . TYR A 1 90 ? -7.633 0.746 18.108 1.00 94.50 90 TYR A C 1
ATOM 747 O O . TYR A 1 90 ? -8.781 0.770 18.548 1.00 94.50 90 TYR A O 1
ATOM 755 N N . ASP A 1 91 ? -7.093 1.763 17.435 1.00 94.19 91 ASP A N 1
ATOM 756 C CA . ASP A 1 91 ? -7.852 2.938 17.006 1.00 94.19 91 ASP A CA 1
ATOM 757 C C . ASP A 1 91 ? -8.894 2.524 15.956 1.00 94.19 91 ASP A C 1
ATOM 759 O O . ASP A 1 91 ? -8.556 2.140 14.833 1.00 94.19 91 ASP A O 1
ATOM 763 N N . ASP A 1 92 ? -10.170 2.569 16.338 1.00 93.06 92 ASP A N 1
ATOM 764 C CA . ASP A 1 92 ? -11.293 2.195 15.484 1.00 93.06 92 ASP A CA 1
ATOM 765 C C . ASP A 1 92 ? -11.692 3.300 14.493 1.00 93.06 92 ASP A C 1
ATOM 767 O O . ASP A 1 92 ? -12.479 3.047 13.576 1.00 93.06 92 ASP A O 1
ATOM 771 N N . ARG A 1 93 ? -11.168 4.524 14.648 1.00 93.31 93 ARG A N 1
ATOM 772 C CA . ARG A 1 93 ? -11.474 5.662 13.770 1.00 93.31 93 ARG A CA 1
ATOM 773 C C . ARG A 1 93 ? -10.247 6.563 13.548 1.00 93.31 93 ARG A C 1
ATOM 775 O O . ARG A 1 93 ? -10.284 7.749 13.884 1.00 93.31 93 ARG A O 1
ATOM 782 N N . PRO A 1 94 ? -9.194 6.051 12.894 1.00 92.06 94 PRO A N 1
ATOM 783 C CA . PRO A 1 94 ? -7.988 6.822 12.631 1.00 92.06 94 PRO A CA 1
ATOM 784 C C . PRO A 1 94 ? -8.248 8.065 11.779 1.00 92.06 94 PRO A C 1
ATOM 786 O O . PRO A 1 94 ? -8.765 7.985 10.657 1.00 92.06 94 PRO A O 1
ATOM 789 N N . SER A 1 95 ? -7.811 9.223 12.275 1.00 91.25 95 SER A N 1
ATOM 790 C CA . SER A 1 95 ? -8.012 10.525 11.619 1.00 91.25 95 SER A CA 1
ATOM 791 C C . SER A 1 95 ? -7.458 10.557 10.191 1.00 91.25 95 SER A C 1
ATOM 793 O O . SER A 1 95 ? -8.113 11.058 9.279 1.00 91.25 95 SER A O 1
ATOM 795 N N . TYR A 1 96 ? -6.312 9.912 9.944 1.00 87.94 96 TYR A N 1
ATOM 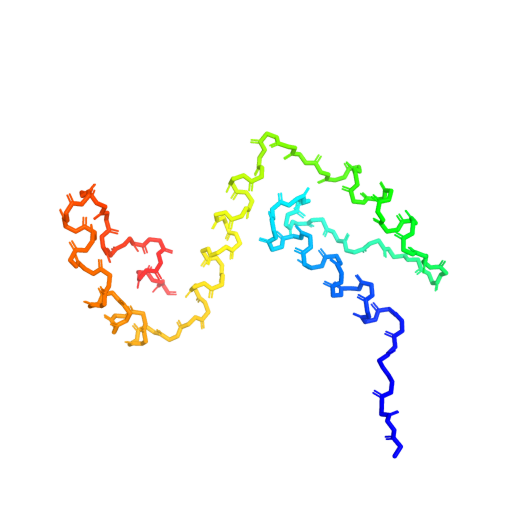796 C CA . TYR A 1 96 ? -5.690 9.827 8.616 1.00 87.94 96 TYR A CA 1
ATOM 797 C C . TYR A 1 96 ? -6.521 9.061 7.562 1.00 87.94 96 TYR A C 1
ATOM 799 O O . TYR A 1 96 ? -6.230 9.166 6.365 1.00 87.94 96 TYR A O 1
ATOM 807 N N . LEU A 1 97 ? -7.547 8.300 7.972 1.00 88.81 97 LEU A N 1
ATOM 808 C CA . LEU A 1 97 ? -8.510 7.639 7.078 1.00 88.81 97 LEU A CA 1
ATOM 809 C C . LEU A 1 97 ? -9.856 8.374 6.998 1.00 88.81 97 LEU A C 1
ATOM 811 O O . LEU A 1 97 ? -10.423 8.476 5.901 1.00 88.81 97 LEU A O 1
ATOM 815 N N . PHE A 1 98 ? -10.361 8.861 8.137 1.00 89.81 98 PHE A N 1
ATOM 816 C CA . PHE A 1 98 ? -11.733 9.366 8.285 1.00 89.81 98 PHE A CA 1
ATOM 817 C C . PHE A 1 98 ? -11.872 10.890 8.162 1.00 89.81 98 PHE A C 1
ATOM 819 O O . PHE A 1 98 ? -12.912 11.367 7.694 1.00 89.81 98 PHE A O 1
ATOM 826 N N . ASP A 1 99 ? -10.845 11.653 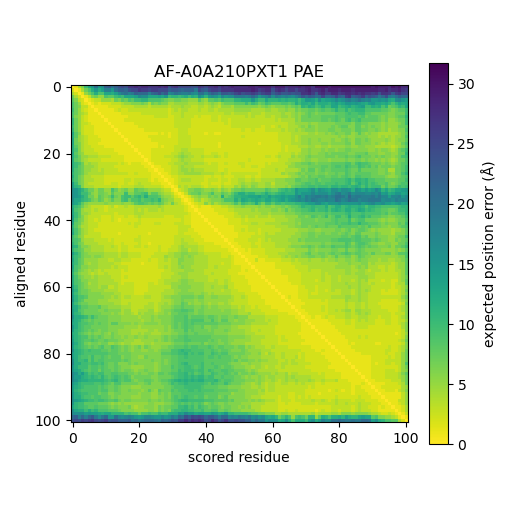8.535 1.00 86.12 99 ASP A N 1
ATOM 827 C CA . ASP A 1 99 ? -10.882 13.117 8.598 1.00 86.12 99 ASP A CA 1
ATOM 828 C C . ASP A 1 99 ? -10.194 13.712 7.360 1.00 86.12 99 ASP A C 1
ATOM 830 O O . ASP A 1 99 ? -9.159 14.377 7.416 1.00 86.12 99 ASP A O 1
ATOM 834 N N . ARG A 1 100 ? -10.762 13.403 6.190 1.00 71.25 100 ARG A N 1
ATOM 835 C CA . ARG A 1 100 ? -10.317 13.962 4.907 1.00 71.25 100 ARG A CA 1
ATOM 836 C C . ARG A 1 100 ? -10.794 15.418 4.812 1.00 71.25 100 ARG A C 1
ATOM 838 O O . ARG A 1 100 ? -11.981 15.659 5.022 1.00 71.25 100 ARG A O 1
ATOM 845 N N . ILE A 1 101 ? -9.870 16.340 4.522 1.00 56.31 101 ILE A N 1
ATOM 846 C CA . ILE A 1 101 ? -10.165 17.733 4.131 1.00 56.31 101 ILE A CA 1
ATOM 847 C C . ILE A 1 101 ? -10.832 17.728 2.757 1.00 56.31 101 ILE A C 1
ATOM 849 O O . ILE A 1 101 ? -10.343 16.957 1.894 1.00 56.31 101 ILE A O 1
#

Radius of gyration: 17.9 Å; Cα contacts (8 Å, |Δi|>4): 73; chains: 1; bounding box: 37×30×53 Å

Organism: Mizuhopecten yessoensis (NCBI:txid6573)

Solvent-accessible surface area (backbone atoms only — not comparable to full-atom values): 6084 Å² total; per-residue (Å²): 130,86,84,75,76,57,66,69,60,52,53,49,50,54,51,49,51,37,24,59,67,7,55,22,49,77,81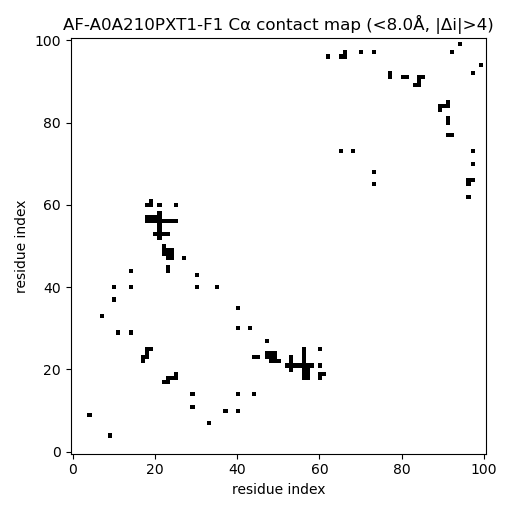,62,74,75,82,92,56,97,83,68,46,73,66,57,52,50,55,54,42,57,75,46,36,46,85,91,43,23,68,58,36,24,49,54,43,52,51,56,54,58,57,71,54,57,67,70,58,50,57,54,51,34,67,73,48,38,66,58,21,62,75,72,71,47,81,66,74,50,54,96,64,74,65,74,131

Secondary structure (DSSP, 8-state):
---PPPHHHHHHHHHHHHHHTTSS-TTPPPP--TT--HHHHHHHHHHT--GGGHHHHHHHHHHHHHTTS-HHHHHHHHHHHHHHHHHHT--SS-HHHH---

Foldseek 3Di:
DPPDDDVVVVLQVVLVVCLLQLQFAVPDDQDDDPPDDPVNSVVVSVVRGDPVCSVVSNVVNVLVVLLVDDLVVLVVVLVVCVVVCVVVVHDSADCSRRVDD